Protein AF-A0A7C2YCJ8-F1 (afdb_monomer)

Nearest PDB structures (foldseek):
  8fia-assembly1_A-2  TM=9.159E-01  e=4.406E-01  Drosophila melanogaster
  6vhh-assembly1_A  TM=9.007E-01  e=5.786E-01  Homo sapiens
  6ske-assembly2_C  TM=8.929E-01  e=8.710E-01  Gallus gallus
  7bam-assembly1_B  TM=7.763E-01  e=1.311E+00  Homo sapiens
  7ban-assembly1_A  TM=7.459E-01  e=1.225E+00  Homo sapiens

Radius of gyration: 13.21 Å; Cα contacts (8 Å, |Δi|>4): 66; chains: 1; bounding box: 30×19×38 Å

Solvent-accessible surface area (backbone atoms only — not comparable to full-atom values): 3472 Å² total; per-residue (Å²): 133,82,54,59,47,79,97,71,22,46,44,43,85,89,80,61,31,32,51,65,87,86,51,45,31,30,73,91,77,73,32,41,80,51,67,51,90,82,71,82,71,63,44,89,93,39,73,70,53,67,50,44,38,114

Structure (mmCIF, N/CA/C/O backbone):
data_AF-A0A7C2YCJ8-F1
#
_entry.id   AF-A0A7C2YCJ8-F1
#
loop_
_atom_site.group_PDB
_atom_site.id
_atom_site.type_symbol
_atom_site.label_atom_id
_atom_site.label_alt_id
_atom_site.label_comp_id
_atom_site.label_asym_id
_atom_site.label_entity_id
_atom_site.label_seq_id
_atom_site.pdbx_PDB_ins_code
_atom_site.Cartn_x
_atom_site.Cartn_y
_atom_site.Cartn_z
_atom_site.occupancy
_atom_site.B_iso_or_equiv
_atom_site.auth_seq_id
_atom_site.auth_comp_id
_atom_site.auth_asym_id
_atom_site.auth_atom_id
_atom_site.pdbx_PDB_model_num
ATOM 1 N N . MET A 1 1 ? -19.610 -0.914 16.304 1.00 53.94 1 MET A N 1
ATOM 2 C CA . MET A 1 1 ? -18.404 -0.394 15.625 1.00 53.94 1 MET A CA 1
ATOM 3 C C . MET A 1 1 ? -18.369 -1.030 14.255 1.00 53.94 1 MET A C 1
ATOM 5 O O . MET A 1 1 ? -18.532 -2.237 14.193 1.00 53.94 1 MET A O 1
ATOM 9 N N . GLU A 1 2 ? -18.257 -0.249 13.185 1.00 60.28 2 GLU A N 1
ATOM 10 C CA . GLU A 1 2 ? -18.118 -0.800 11.832 1.00 60.28 2 GLU A CA 1
ATOM 11 C C . GLU A 1 2 ? -16.624 -0.977 11.521 1.00 60.28 2 GLU A C 1
ATOM 13 O O . GLU A 1 2 ? -15.948 0.038 11.309 1.00 60.28 2 GLU A O 1
ATOM 18 N N . PRO A 1 3 ? -16.094 -2.218 11.543 1.00 67.44 3 PRO A N 1
ATOM 19 C CA . PRO A 1 3 ? -14.658 -2.482 11.410 1.00 67.44 3 PRO A CA 1
ATOM 20 C C . PRO A 1 3 ? -14.160 -2.329 9.966 1.00 67.44 3 PRO A C 1
ATOM 22 O O . PRO A 1 3 ? -12.962 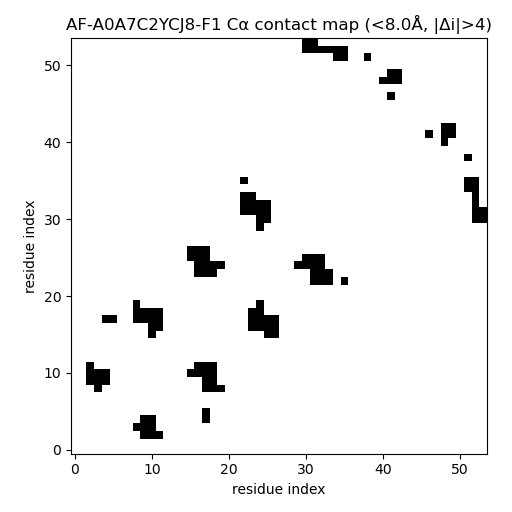-2.218 9.731 1.00 67.44 3 PRO A O 1
ATOM 25 N N . TYR A 1 4 ? -15.073 -2.282 8.993 1.00 72.50 4 TYR A N 1
ATOM 26 C CA . TYR A 1 4 ? -14.752 -2.159 7.576 1.00 72.50 4 TYR A CA 1
ATOM 27 C C . TYR A 1 4 ? -14.656 -0.690 7.151 1.00 72.50 4 TYR A C 1
ATOM 29 O O . TYR A 1 4 ? -15.552 0.111 7.434 1.00 72.50 4 TYR A O 1
ATOM 37 N N . LYS A 1 5 ? -13.558 -0.333 6.476 1.00 74.06 5 LYS A N 1
ATOM 38 C CA . LYS A 1 5 ? -13.260 1.022 5.985 1.00 74.06 5 LYS A CA 1
ATOM 39 C C . LYS A 1 5 ? -12.875 0.985 4.502 1.00 74.06 5 LYS A C 1
ATOM 41 O O . LYS A 1 5 ? -13.556 0.326 3.719 1.00 74.06 5 LYS A O 1
ATOM 46 N N . PHE A 1 6 ? -11.873 1.755 4.079 1.00 69.88 6 PHE A N 1
ATOM 47 C CA . PHE A 1 6 ? -11.504 1.935 2.672 1.00 69.88 6 PHE A CA 1
ATOM 48 C C . PHE A 1 6 ? -11.373 0.586 1.938 1.00 69.88 6 PHE A C 1
ATOM 50 O O . PHE A 1 6 ? -10.829 -0.376 2.474 1.00 69.88 6 PHE A O 1
ATOM 57 N N . THR A 1 7 ? -11.929 0.484 0.724 1.00 76.19 7 THR A N 1
ATOM 58 C CA . THR A 1 7 ? -12.023 -0.765 -0.074 1.00 76.19 7 THR A CA 1
ATOM 59 C C . THR A 1 7 ? -12.675 -1.966 0.638 1.00 76.19 7 THR A C 1
ATOM 61 O O . THR A 1 7 ? -12.449 -3.116 0.260 1.00 76.19 7 THR A O 1
ATOM 64 N N . ALA A 1 8 ? -13.494 -1.708 1.664 1.00 78.94 8 ALA A N 1
ATOM 65 C CA . ALA A 1 8 ? -14.126 -2.721 2.510 1.00 78.94 8 ALA A CA 1
ATOM 66 C C . ALA A 1 8 ? -13.118 -3.647 3.217 1.00 78.94 8 ALA A C 1
ATOM 68 O O . ALA A 1 8 ? -13.390 -4.831 3.424 1.00 78.94 8 ALA A O 1
ATOM 69 N N . LYS A 1 9 ? -11.945 -3.119 3.591 1.00 78.81 9 LYS A N 1
ATOM 70 C CA . LYS A 1 9 ? -10.969 -3.834 4.426 1.00 78.81 9 LYS A CA 1
ATOM 71 C C . LYS A 1 9 ? -11.149 -3.506 5.896 1.00 78.81 9 LYS A C 1
ATOM 73 O O . LYS A 1 9 ? -11.615 -2.421 6.245 1.00 78.81 9 LYS A O 1
ATOM 78 N N . GLU A 1 10 ? -10.812 -4.479 6.735 1.00 81.69 10 GLU A N 1
ATOM 79 C CA . GLU A 1 10 ? -10.805 -4.310 8.182 1.00 81.69 10 GLU A CA 1
ATOM 80 C C . GLU A 1 10 ? -9.701 -3.324 8.562 1.00 81.69 10 GLU A C 1
ATOM 82 O O . GLU A 1 10 ? -8.546 -3.506 8.164 1.00 81.69 10 GLU A O 1
ATOM 87 N N . ARG A 1 11 ? -10.074 -2.273 9.297 1.00 81.31 11 ARG A N 1
ATOM 88 C CA . ARG A 1 11 ? -9.125 -1.327 9.873 1.00 81.31 11 ARG A CA 1
ATOM 89 C C . ARG A 1 11 ? -8.864 -1.695 11.316 1.00 81.31 11 ARG A C 1
ATOM 91 O O . ARG A 1 11 ? -9.776 -1.643 12.141 1.00 81.31 11 ARG A O 1
ATOM 98 N N . ASP A 1 12 ? -7.608 -1.984 11.609 1.00 79.81 12 ASP A N 1
ATOM 99 C CA . ASP A 1 12 ? -7.170 -2.154 12.982 1.00 79.81 12 ASP A CA 1
ATOM 100 C C . ASP A 1 12 ? -7.206 -0.804 13.721 1.00 79.81 12 ASP A C 1
ATOM 102 O O . ASP A 1 12 ? -6.715 0.213 13.223 1.00 79.81 12 ASP A O 1
ATOM 106 N N . SER A 1 13 ? -7.826 -0.777 14.903 1.00 77.31 13 SER A N 1
ATOM 107 C CA . SER A 1 13 ? -8.022 0.454 15.679 1.00 77.31 13 SER A CA 1
ATOM 108 C C . SER A 1 13 ? -6.791 0.885 16.474 1.00 77.31 13 SER A C 1
ATOM 110 O O . SER A 1 13 ? -6.727 2.042 16.882 1.00 77.31 13 SER A O 1
ATOM 112 N N . GLU A 1 14 ? -5.839 -0.021 16.708 1.00 80.50 14 GLU A N 1
ATOM 113 C CA . GLU A 1 14 ? -4.594 0.281 17.421 1.00 80.50 14 GLU A CA 1
ATOM 114 C C . GLU A 1 14 ? -3.571 0.956 16.495 1.00 80.50 14 GLU A C 1
ATOM 116 O O . GLU A 1 14 ? -2.989 1.981 16.846 1.00 80.50 14 GLU A O 1
ATOM 121 N N . SER A 1 15 ? -3.397 0.424 15.283 1.00 79.06 15 SER A N 1
ATOM 122 C CA . SER A 1 15 ? -2.421 0.906 14.296 1.00 79.06 15 SER A CA 1
ATOM 123 C C . SER A 1 15 ? -3.003 1.856 13.243 1.00 79.06 15 SER A C 1
ATOM 125 O O . SER A 1 15 ? -2.259 2.605 12.609 1.00 79.06 15 SER A O 1
ATOM 127 N N . GLY A 1 16 ? -4.321 1.832 13.021 1.00 84.56 16 GLY A N 1
ATOM 128 C CA . GLY A 1 16 ? -4.978 2.591 11.953 1.00 84.56 16 GLY A CA 1
ATOM 129 C C . GLY A 1 16 ? -4.714 2.053 10.540 1.00 84.56 16 GLY A C 1
ATOM 130 O O . GLY A 1 16 ? -5.013 2.751 9.566 1.00 84.56 16 GLY A O 1
ATOM 131 N N . LEU A 1 17 ? -4.156 0.844 10.417 1.00 87.19 17 LEU A N 1
ATOM 132 C CA . LEU A 1 17 ? -3.832 0.201 9.143 1.00 87.19 17 LEU A CA 1
ATOM 133 C C . LEU A 1 17 ? -5.012 -0.613 8.602 1.00 87.19 17 LEU A C 1
ATOM 135 O O . LEU A 1 17 ? -5.760 -1.233 9.358 1.00 87.19 17 LEU A O 1
ATOM 139 N N . ASP A 1 18 ? -5.140 -0.647 7.276 1.00 86.38 18 ASP A N 1
ATOM 140 C CA . ASP A 1 18 ? -6.084 -1.529 6.587 1.00 86.38 18 ASP A CA 1
ATOM 141 C C . ASP A 1 18 ? -5.422 -2.878 6.281 1.00 86.38 18 ASP A C 1
ATOM 143 O O . ASP A 1 18 ? -4.340 -2.935 5.684 1.00 86.38 18 ASP A O 1
ATOM 147 N N . ASN A 1 19 ? -6.086 -3.974 6.653 1.00 85.88 19 ASN A N 1
ATOM 148 C CA . ASN A 1 19 ? -5.581 -5.328 6.446 1.00 85.88 19 ASN A CA 1
ATOM 149 C C . ASN A 1 19 ? -6.022 -5.892 5.081 1.00 85.88 19 ASN A C 1
ATOM 151 O O . ASN A 1 19 ? -7.188 -6.244 4.870 1.00 85.88 19 ASN A O 1
ATOM 155 N N . PHE A 1 20 ? -5.071 -6.021 4.149 1.00 84.50 20 PHE A N 1
ATOM 156 C CA . PHE A 1 20 ? -5.275 -6.640 2.833 1.00 84.50 20 PHE A CA 1
ATOM 157 C C . PHE A 1 20 ? -4.820 -8.109 2.786 1.00 84.50 20 PHE A C 1
ATOM 159 O O . PHE A 1 20 ? -4.692 -8.678 1.703 1.00 84.50 20 PHE A O 1
ATOM 166 N N . ARG A 1 21 ? -4.626 -8.748 3.947 1.00 82.62 21 ARG A N 1
ATOM 167 C CA .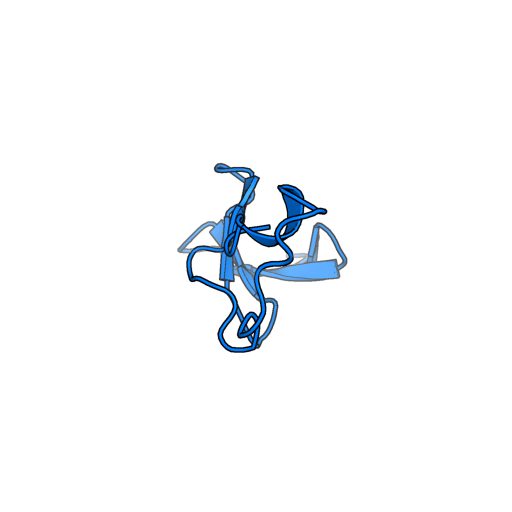 ARG A 1 21 ? -4.110 -10.112 4.174 1.00 82.62 21 ARG A CA 1
ATOM 168 C C . ARG A 1 21 ? -2.654 -10.306 3.756 1.00 82.62 21 ARG A C 1
ATOM 170 O O . ARG A 1 21 ? -1.856 -10.741 4.573 1.00 82.62 21 ARG A O 1
ATOM 177 N N . ALA A 1 22 ? -2.315 -9.970 2.513 1.00 82.50 22 ALA A N 1
ATOM 178 C CA . ALA A 1 22 ? -0.954 -10.064 1.988 1.00 82.50 22 ALA A CA 1
ATOM 179 C C . ALA A 1 22 ? -0.066 -8.901 2.458 1.00 82.50 22 ALA A C 1
ATOM 181 O O . ALA A 1 22 ? 1.118 -9.085 2.720 1.00 82.50 22 ALA A O 1
ATOM 182 N N . ARG A 1 23 ? -0.643 -7.698 2.581 1.00 88.31 23 ARG A N 1
ATOM 183 C CA . ARG A 1 23 ? 0.052 -6.475 3.004 1.00 88.31 23 ARG A CA 1
ATOM 184 C C . ARG A 1 23 ? -0.841 -5.627 3.914 1.00 88.31 23 ARG A C 1
ATOM 186 O O . ARG A 1 23 ? -2.068 -5.735 3.871 1.00 88.31 23 ARG A O 1
ATOM 193 N N . HIS A 1 24 ? -0.223 -4.762 4.714 1.00 88.88 24 HIS A N 1
ATOM 194 C CA . HIS A 1 24 ? -0.923 -3.741 5.499 1.00 88.88 24 HIS A CA 1
ATOM 195 C C . HIS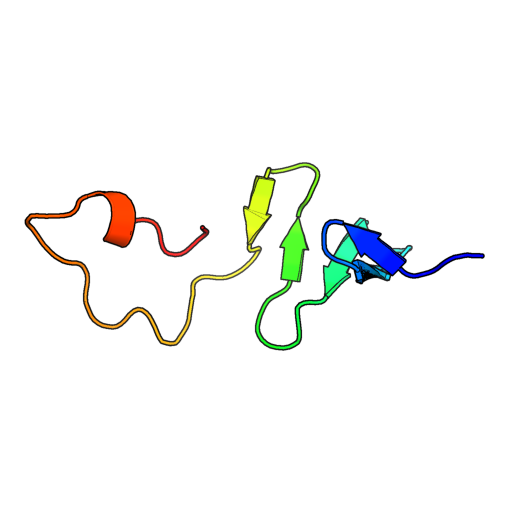 A 1 24 ? -0.805 -2.390 4.794 1.00 88.88 24 HIS A C 1
ATOM 197 O O . HIS A 1 24 ? 0.296 -1.990 4.411 1.00 88.88 24 HIS A O 1
ATOM 203 N N . TYR A 1 25 ? -1.922 -1.690 4.618 1.00 89.81 25 TYR A N 1
ATOM 204 C CA . TYR A 1 25 ? -1.967 -0.386 3.958 1.00 89.81 25 TYR A CA 1
ATOM 205 C C . TYR A 1 25 ? -2.116 0.731 4.989 1.00 89.81 25 TYR A C 1
ATOM 207 O O . TYR A 1 25 ? -2.949 0.630 5.888 1.00 89.81 25 TYR A O 1
ATOM 215 N N . SER A 1 26 ? -1.320 1.796 4.857 1.00 90.19 26 SER A N 1
ATOM 216 C CA . SER A 1 26 ? -1.441 3.010 5.662 1.00 90.19 26 SER A CA 1
ATOM 217 C C . SER A 1 26 ? -2.242 4.066 4.900 1.00 90.19 26 SER A C 1
ATOM 219 O O . SER A 1 26 ? -1.724 4.677 3.960 1.00 90.19 26 SER A O 1
ATOM 221 N N . PRO A 1 27 ? -3.485 4.355 5.319 1.00 86.12 27 PRO A N 1
ATOM 222 C CA . PRO A 1 27 ? -4.304 5.394 4.703 1.00 86.12 27 PRO A CA 1
ATOM 223 C C . PRO A 1 27 ? -3.728 6.794 4.923 1.00 86.12 27 PRO A C 1
ATOM 225 O O . PRO A 1 27 ? -3.902 7.663 4.078 1.00 86.12 27 PRO A O 1
ATOM 228 N N . ALA A 1 28 ? -3.038 7.011 6.049 1.00 89.06 28 ALA A N 1
ATOM 229 C CA . ALA A 1 28 ? -2.422 8.294 6.381 1.00 89.06 28 ALA A CA 1
ATOM 230 C C . ALA A 1 28 ? -1.214 8.613 5.486 1.00 89.06 28 ALA A C 1
ATOM 232 O O . 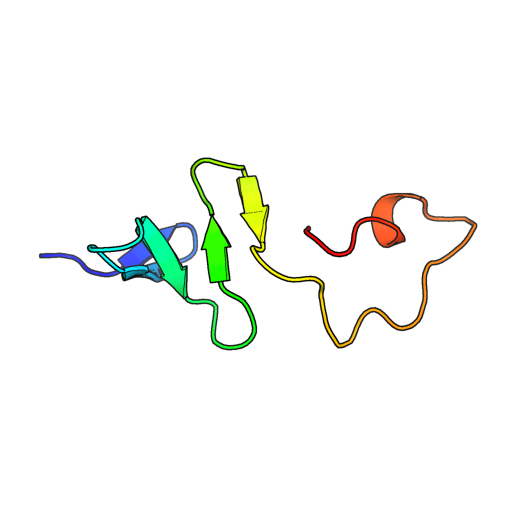ALA A 1 28 ? -0.969 9.776 5.180 1.00 89.06 28 ALA A O 1
ATOM 233 N N . LEU A 1 29 ? -0.470 7.585 5.061 1.00 88.38 29 LEU A N 1
ATOM 234 C CA . LEU A 1 29 ? 0.692 7.727 4.176 1.00 88.38 29 LEU A CA 1
ATOM 235 C C . LEU A 1 29 ? 0.367 7.459 2.699 1.00 88.38 29 LEU A C 1
ATOM 237 O O . LEU A 1 29 ? 1.214 7.708 1.839 1.00 88.38 29 LEU A O 1
ATOM 241 N N . GLY A 1 30 ? -0.824 6.928 2.409 1.00 89.25 30 GLY A N 1
ATOM 242 C CA . GLY A 1 30 ? -1.268 6.587 1.059 1.00 89.25 30 GLY A CA 1
ATOM 243 C C . GLY A 1 30 ? -0.460 5.462 0.404 1.00 89.25 30 GLY A C 1
ATOM 244 O O . GLY A 1 30 ? -0.227 5.519 -0.800 1.00 89.25 30 GLY A O 1
ATOM 245 N N . ARG A 1 31 ? 0.052 4.497 1.184 1.00 90.44 31 ARG A N 1
ATOM 246 C CA . ARG A 1 31 ? 0.934 3.423 0.687 1.00 90.44 31 ARG A CA 1
ATOM 247 C C . ARG A 1 31 ? 0.893 2.163 1.543 1.00 90.44 31 ARG A C 1
ATOM 249 O O . ARG A 1 31 ? 0.508 2.213 2.714 1.00 90.44 31 ARG A O 1
ATOM 256 N N . PHE A 1 32 ? 1.357 1.049 0.985 1.00 91.38 32 PHE A N 1
ATOM 257 C CA . PHE A 1 32 ? 1.613 -0.162 1.762 1.00 91.38 32 PHE A CA 1
ATOM 258 C C . PHE A 1 32 ? 2.804 0.009 2.713 1.00 91.38 32 PHE A C 1
ATOM 260 O O . PHE A 1 32 ? 3.732 0.773 2.453 1.00 91.38 32 PHE A O 1
ATOM 267 N N . MET A 1 33 ? 2.765 -0.710 3.834 1.00 91.06 33 MET A N 1
ATOM 268 C CA . MET A 1 33 ? 3.826 -0.720 4.849 1.00 91.06 33 MET A CA 1
ATOM 269 C C . MET A 1 33 ? 4.949 -1.718 4.528 1.00 91.06 33 MET A C 1
ATOM 271 O O . MET A 1 33 ? 5.959 -1.753 5.226 1.00 91.06 33 MET A O 1
ATOM 275 N N . SER A 1 34 ? 4.782 -2.518 3.475 1.00 87.50 34 SER A N 1
ATOM 276 C CA . SER A 1 34 ? 5.771 -3.458 2.954 1.00 87.50 34 SER A CA 1
ATOM 277 C C . SER A 1 34 ? 5.764 -3.437 1.426 1.00 87.50 34 SER A C 1
ATOM 279 O O . SER A 1 34 ? 4.744 -3.109 0.810 1.00 87.50 34 SER A O 1
ATOM 281 N N . ILE A 1 35 ? 6.896 -3.812 0.828 1.00 87.00 35 ILE A N 1
ATOM 282 C CA . ILE A 1 35 ? 6.990 -4.050 -0.615 1.00 87.00 35 ILE A CA 1
ATOM 283 C C . ILE A 1 35 ? 6.054 -5.190 -1.035 1.00 87.00 35 ILE A C 1
ATOM 285 O O . ILE A 1 35 ? 5.722 -6.053 -0.216 1.00 87.00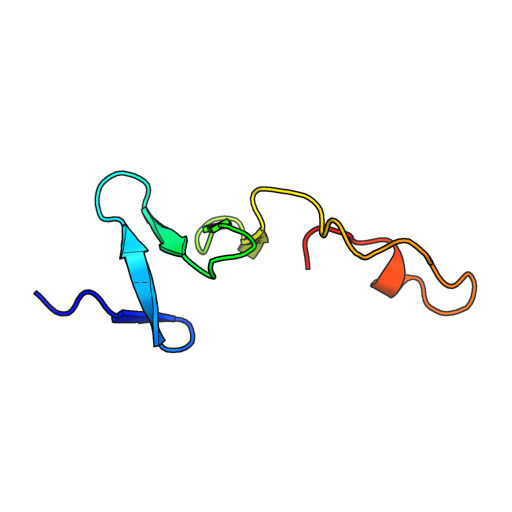 35 ILE A O 1
ATOM 289 N N . ASP A 1 36 ? 5.615 -5.180 -2.291 1.00 82.94 36 ASP A N 1
ATOM 290 C CA . ASP A 1 36 ? 4.920 -6.316 -2.894 1.00 82.94 36 ASP A CA 1
ATOM 291 C C . ASP A 1 36 ? 5.896 -7.495 -3.089 1.00 82.94 36 ASP A C 1
ATOM 293 O O . ASP A 1 36 ? 6.886 -7.328 -3.807 1.00 82.94 36 ASP A O 1
ATOM 297 N N . PRO A 1 37 ? 5.677 -8.647 -2.426 1.00 80.31 37 PRO A N 1
ATOM 298 C CA . PRO A 1 37 ? 6.575 -9.795 -2.517 1.00 80.31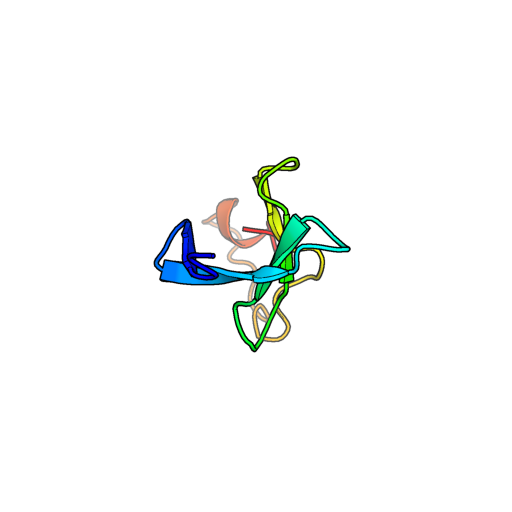 37 PRO A CA 1
ATOM 299 C C . PRO A 1 37 ? 6.582 -10.463 -3.899 1.00 80.31 37 PRO A C 1
ATOM 301 O O . PRO A 1 37 ? 7.559 -11.138 -4.201 1.00 80.31 37 PRO A O 1
ATOM 304 N N . ASP A 1 38 ? 5.552 -10.247 -4.727 1.00 80.00 38 ASP A N 1
ATOM 305 C CA . ASP A 1 38 ? 5.434 -10.844 -6.066 1.00 80.00 38 ASP A CA 1
ATOM 306 C C . ASP A 1 38 ? 5.851 -9.870 -7.187 1.00 80.00 38 ASP A C 1
ATOM 308 O O . ASP A 1 38 ? 5.736 -10.187 -8.371 1.00 80.00 38 ASP A O 1
ATOM 312 N N . ASN A 1 39 ? 6.333 -8.666 -6.848 1.00 71.06 39 ASN A N 1
ATOM 313 C CA . ASN A 1 39 ? 6.810 -7.697 -7.838 1.00 71.06 39 ASN A CA 1
ATOM 314 C C . ASN A 1 39 ? 8.255 -8.017 -8.258 1.00 71.06 39 ASN A C 1
ATOM 316 O O . ASN A 1 39 ? 9.189 -7.275 -7.947 1.00 71.06 39 ASN A O 1
ATOM 320 N N . GLU A 1 40 ? 8.428 -9.164 -8.918 1.00 67.94 40 GLU A N 1
ATOM 321 C CA . GLU A 1 40 ? 9.727 -9.650 -9.402 1.00 67.94 40 GLU A CA 1
ATOM 322 C C . GLU A 1 40 ? 10.191 -8.959 -10.699 1.00 67.94 40 GLU A C 1
ATOM 324 O O . GLU A 1 40 ? 11.375 -9.020 -11.017 1.00 67.94 40 GLU A O 1
ATOM 329 N N . ASP A 1 41 ? 9.323 -8.214 -11.395 1.00 70.38 41 ASP A N 1
ATOM 330 C CA . ASP A 1 41 ? 9.617 -7.671 -12.726 1.00 70.38 41 ASP A CA 1
ATOM 331 C C . ASP A 1 41 ? 9.251 -6.183 -12.861 1.00 70.38 41 ASP A C 1
ATOM 333 O O . ASP A 1 41 ? 8.192 -5.803 -13.369 1.00 70.38 41 ASP A O 1
ATOM 337 N N . ALA A 1 42 ? 10.181 -5.315 -12.459 1.00 79.94 42 ALA A N 1
ATOM 338 C CA . ALA A 1 42 ? 10.166 -3.918 -12.879 1.00 79.94 42 ALA A CA 1
ATOM 339 C C . ALA A 1 42 ? 10.319 -3.838 -14.411 1.00 79.94 42 ALA A C 1
ATOM 341 O O . ALA A 1 42 ? 11.298 -4.318 -14.981 1.00 79.94 42 ALA A O 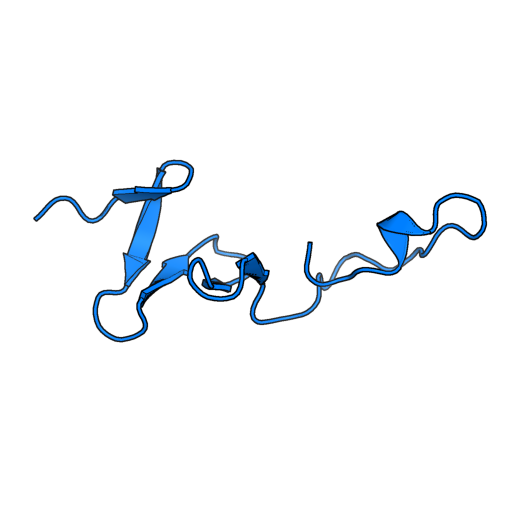1
ATOM 342 N N . VAL A 1 43 ? 9.361 -3.210 -15.089 1.00 85.94 43 VAL A N 1
ATOM 343 C CA . VAL A 1 43 ? 9.367 -3.035 -16.543 1.00 85.94 43 VAL A CA 1
ATOM 344 C C . VAL A 1 43 ? 10.033 -1.701 -16.873 1.00 85.94 43 VAL A C 1
ATOM 346 O O . VAL A 1 43 ? 9.533 -0.643 -16.501 1.00 85.94 43 VAL A O 1
ATOM 349 N N . ASP A 1 44 ? 11.140 -1.728 -17.617 1.00 87.31 44 ASP A N 1
ATOM 350 C CA . ASP A 1 44 ? 11.896 -0.516 -17.991 1.00 87.31 44 ASP A CA 1
ATOM 351 C C . ASP A 1 44 ? 11.046 0.544 -18.712 1.00 87.31 44 ASP A C 1
ATOM 353 O O . ASP A 1 44 ? 11.261 1.745 -18.553 1.00 87.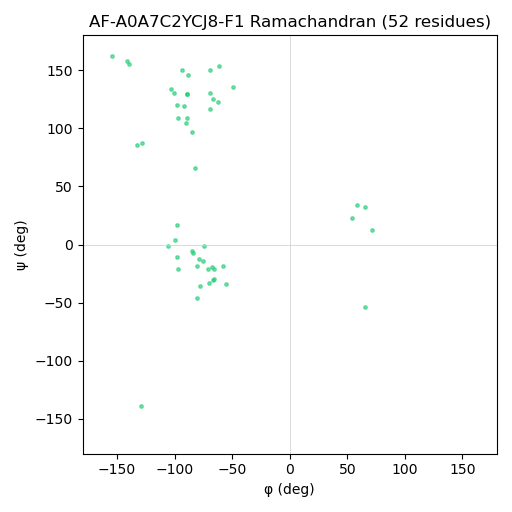31 44 ASP A O 1
ATOM 357 N N . LEU A 1 45 ? 10.072 0.103 -19.511 1.00 92.56 45 LEU A N 1
ATOM 358 C CA . LEU A 1 45 ? 9.170 0.984 -20.259 1.00 92.56 45 LEU A CA 1
ATOM 359 C C . LEU A 1 45 ? 7.970 1.474 -19.438 1.00 92.56 45 LEU A C 1
ATOM 361 O O . LEU A 1 45 ? 7.228 2.330 -19.919 1.00 92.56 45 LEU A O 1
ATOM 365 N N . ASP A 1 46 ? 7.780 0.958 -18.223 1.00 87.56 46 ASP A N 1
ATOM 366 C CA . ASP A 1 46 ? 6.710 1.369 -17.321 1.00 87.56 46 ASP A CA 1
ATOM 367 C C . ASP A 1 46 ? 7.281 1.731 -15.939 1.00 87.56 46 ASP A C 1
ATOM 369 O O . ASP A 1 46 ? 7.315 0.898 -15.028 1.00 87.56 46 ASP A O 1
ATOM 373 N N . PRO A 1 47 ? 7.696 2.998 -15.744 1.00 87.62 47 PRO A N 1
ATOM 374 C CA . PRO A 1 47 ? 8.256 3.470 -14.479 1.00 87.62 47 PRO A CA 1
ATOM 375 C C . PRO A 1 47 ? 7.316 3.298 -13.279 1.00 87.62 47 PRO A C 1
ATOM 377 O O . PRO A 1 47 ? 7.773 3.346 -12.136 1.00 87.62 47 PRO A O 1
ATOM 380 N N . GLN A 1 48 ? 6.007 3.108 -13.501 1.00 87.00 48 GLN A N 1
ATOM 381 C CA . GLN A 1 48 ? 5.056 2.872 -12.415 1.00 87.00 48 GLN A CA 1
ATOM 382 C C . GLN A 1 48 ? 5.322 1.534 -11.713 1.00 87.00 48 GLN 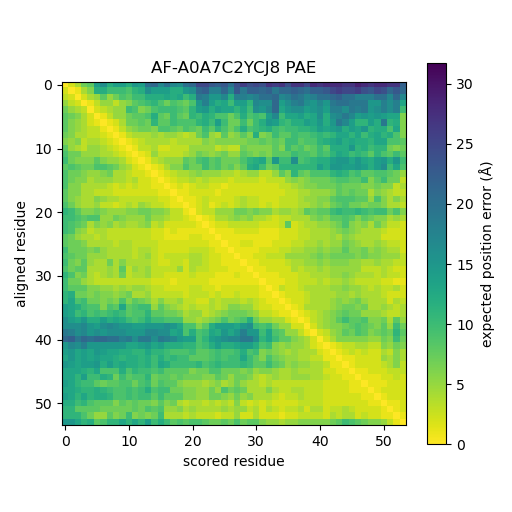A C 1
ATOM 384 O O . GLN A 1 48 ? 5.097 1.434 -10.503 1.00 87.00 48 GLN A O 1
ATOM 389 N N . THR A 1 49 ? 5.850 0.541 -12.436 1.00 86.94 49 THR A N 1
ATOM 390 C CA . THR A 1 49 ? 6.182 -0.792 -11.900 1.00 86.94 49 THR A CA 1
ATOM 391 C C . THR A 1 49 ? 7.314 -0.761 -10.874 1.00 86.94 49 THR A C 1
ATOM 393 O O . THR A 1 49 ? 7.409 -1.645 -10.024 1.00 86.94 49 THR A O 1
ATOM 396 N N . TRP A 1 50 ? 8.135 0.295 -10.881 1.00 86.50 50 TRP A N 1
ATOM 397 C CA . TRP A 1 50 ? 9.253 0.450 -9.949 1.00 86.50 50 TRP A CA 1
ATOM 398 C C . TRP A 1 50 ? 8.783 0.747 -8.519 1.00 86.50 50 TRP A C 1
ATOM 400 O O . TRP A 1 50 ? 9.528 0.540 -7.559 1.00 86.50 50 TRP A O 1
ATOM 410 N N . ASN A 1 51 ? 7.551 1.240 -8.343 1.00 88.12 51 ASN A N 1
ATOM 411 C CA . ASN A 1 51 ? 7.008 1.499 -7.016 1.00 88.12 51 ASN A CA 1
ATOM 412 C C . ASN A 1 51 ? 6.380 0.237 -6.412 1.00 88.12 51 ASN A C 1
ATOM 414 O O . ASN A 1 51 ? 5.201 -0.047 -6.598 1.00 88.12 51 ASN A O 1
ATOM 418 N N . MET A 1 52 ? 7.142 -0.460 -5.575 1.00 85.00 52 MET A N 1
ATOM 419 C CA . MET A 1 52 ? 6.667 -1.664 -4.882 1.00 85.00 52 MET A CA 1
ATOM 420 C C . MET A 1 52 ? 5.685 -1.384 -3.724 1.00 85.00 52 MET A C 1
ATOM 422 O O . MET A 1 52 ? 5.230 -2.320 -3.068 1.00 85.00 52 MET A O 1
ATOM 426 N N . TYR A 1 53 ? 5.375 -0.115 -3.432 1.00 83.31 53 TYR A N 1
ATOM 427 C CA . TYR A 1 53 ? 4.486 0.296 -2.335 1.00 83.31 53 TYR A CA 1
ATOM 428 C C . TYR A 1 53 ? 3.097 0.762 -2.789 1.00 83.31 53 TYR A C 1
ATOM 430 O O . TYR A 1 53 ? 2.293 1.148 -1.930 1.00 83.31 53 TYR A O 1
ATOM 438 N N . SER A 1 54 ? 2.835 0.775 -4.101 1.00 77.50 54 SER A N 1
ATOM 439 C CA . SER A 1 54 ? 1.502 1.022 -4.671 1.00 77.50 54 SER A CA 1
ATOM 440 C C . SER A 1 54 ? 0.678 -0.249 -4.850 1.00 77.50 54 SER A C 1
ATOM 442 O O . SER A 1 54 ? 1.237 -1.364 -4.706 1.00 77.50 54 SER A O 1
#

Mean predicted aligned error: 6.92 Å

Secondary structure (DSSP, 8-state):
---B-GGGPEEPTTT--EE-SS-EEETTTTEESS--TT-----TT-GGGG-TT-

pLDDT: mean 82.05, std 7.97, range [53.94, 92.56]

Sequence (54 aa):
MEPYKFTAKERDSESGLDNFRARHYSPALGRFMSIDPDNEDAVDLDPQTWNMYS

Foldseek 3Di:
DQQADPVRFGQDPVPRWGCPPQFTAHPVVRWTPDFDPPLPDDDPVDNVSVPRTD